Protein AF-A0A258G102-F1 (afdb_monomer_lite)

Radius of gyration: 29.12 Å; chains: 1; bounding box: 61×26×88 Å

Sequence (90 aa):
MKDHERIFKKFDRVQNPLSHDEGGTGLGLFLARQLARGHGGDIEVESTLDKGSTFTLILPKVAMIDNDILDMASEDKRAKSRSPWRRSGE

pLDDT: mean 71.74, std 17.36, range [41.62, 95.56]

Structure (mmCIF, N/CA/C/O backbone):
data_AF-A0A258G102-F1
#
_entry.id   AF-A0A258G102-F1
#
loop_
_atom_site.group_PDB
_atom_site.id
_atom_site.type_symbol
_atom_site.label_atom_id
_atom_site.label_alt_id
_atom_site.label_comp_id
_atom_site.label_asym_id
_atom_site.label_entity_id
_atom_site.label_seq_id
_atom_site.pdbx_PDB_ins_code
_atom_site.Cartn_x
_atom_site.Cartn_y
_atom_site.Car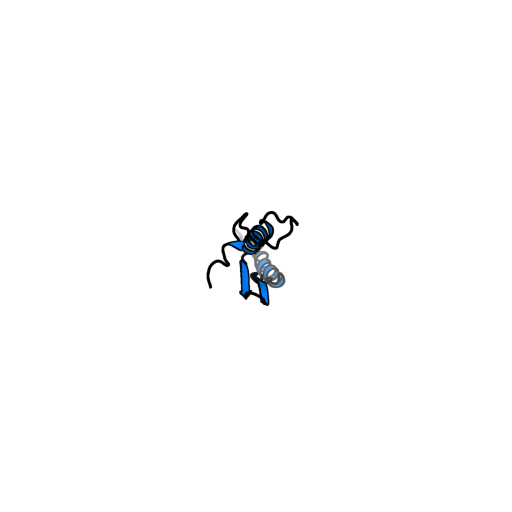tn_z
_atom_site.occupancy
_atom_site.B_iso_or_equiv
_atom_site.auth_seq_id
_atom_site.auth_comp_id
_atom_site.auth_asym_id
_atom_site.auth_atom_id
_atom_site.pdbx_PDB_model_num
ATOM 1 N N . MET A 1 1 ? -16.118 -9.134 4.137 1.00 44.78 1 MET A N 1
ATOM 2 C CA . MET A 1 1 ? -14.910 -9.025 3.295 1.00 44.78 1 MET A CA 1
ATOM 3 C C . MET A 1 1 ? -15.173 -7.998 2.198 1.00 44.78 1 MET A C 1
ATOM 5 O O . MET A 1 1 ? -15.355 -8.348 1.044 1.00 44.78 1 MET A O 1
ATOM 9 N N . LYS A 1 2 ? -15.377 -6.734 2.574 1.00 47.50 2 LYS A N 1
ATOM 10 C CA . LYS A 1 2 ? -15.800 -5.662 1.662 1.00 47.50 2 LYS A CA 1
ATOM 11 C C . LYS A 1 2 ? -15.145 -4.368 2.146 1.00 47.50 2 LYS A C 1
ATOM 13 O O . LYS A 1 2 ? -15.133 -4.140 3.349 1.00 47.50 2 LYS A O 1
ATOM 18 N N . ASP A 1 3 ? -14.628 -3.582 1.204 1.00 58.16 3 ASP A N 1
ATOM 19 C CA . ASP A 1 3 ? -14.119 -2.205 1.340 1.00 58.16 3 ASP A CA 1
ATOM 20 C C . ASP A 1 3 ? -12.647 -1.928 1.719 1.00 58.16 3 ASP A C 1
ATOM 22 O O . ASP A 1 3 ? -12.285 -0.768 1.910 1.00 58.16 3 ASP A O 1
ATOM 26 N N . HIS A 1 4 ? -11.732 -2.904 1.674 1.00 67.19 4 HIS A N 1
ATOM 27 C CA . HIS A 1 4 ? -10.291 -2.612 1.846 1.00 67.19 4 HIS A CA 1
ATOM 28 C C . HIS A 1 4 ? -9.651 -1.849 0.669 1.00 67.19 4 HIS A C 1
ATOM 30 O O . HIS A 1 4 ? -8.528 -1.374 0.773 1.00 67.19 4 HIS A O 1
ATOM 36 N N . GLU A 1 5 ? -10.342 -1.686 -0.459 1.00 73.94 5 GLU A N 1
ATOM 37 C CA . GLU A 1 5 ? -9.835 -0.851 -1.554 1.00 73.94 5 GLU A CA 1
ATOM 38 C C . GLU A 1 5 ? -10.035 0.647 -1.301 1.00 73.94 5 GLU A C 1
ATOM 40 O O . GLU A 1 5 ? -9.335 1.480 -1.880 1.00 73.94 5 GLU A O 1
ATOM 45 N N . ARG A 1 6 ? -10.977 1.012 -0.423 1.00 75.81 6 ARG A N 1
ATOM 46 C CA . ARG A 1 6 ? -11.347 2.412 -0.179 1.00 75.81 6 ARG A CA 1
ATOM 47 C C . ARG A 1 6 ? -10.253 3.193 0.532 1.00 75.81 6 ARG A C 1
ATOM 49 O O . ARG A 1 6 ? -10.047 4.350 0.201 1.00 75.81 6 ARG A O 1
ATOM 56 N N . ILE A 1 7 ? -9.470 2.547 1.393 1.00 78.06 7 ILE A N 1
ATOM 57 C CA . ILE A 1 7 ? -8.336 3.186 2.083 1.00 78.06 7 ILE A CA 1
ATOM 58 C C . ILE A 1 7 ? -7.229 3.656 1.122 1.00 78.06 7 ILE A C 1
ATOM 60 O O . ILE A 1 7 ? -6.408 4.492 1.487 1.00 78.06 7 ILE A O 1
ATOM 64 N N . PHE A 1 8 ? -7.210 3.151 -0.117 1.00 79.12 8 PHE A N 1
ATOM 65 C CA . PHE A 1 8 ? -6.295 3.616 -1.159 1.00 79.12 8 PHE A CA 1
ATOM 66 C C . PHE A 1 8 ? -6.845 4.797 -1.957 1.00 79.12 8 PHE A C 1
ATOM 68 O O . PHE A 1 8 ? -6.155 5.282 -2.848 1.00 79.12 8 PHE A O 1
ATOM 75 N N . LYS A 1 9 ? -8.070 5.266 -1.697 1.00 76.81 9 LYS A N 1
ATOM 76 C CA . LYS A 1 9 ? -8.610 6.462 -2.343 1.00 76.81 9 LYS A CA 1
ATOM 77 C C . LYS A 1 9 ? -8.027 7.710 -1.691 1.00 76.81 9 LYS A C 1
ATOM 79 O O . LYS A 1 9 ? -7.824 7.787 -0.483 1.00 76.81 9 LYS A O 1
ATOM 84 N N . LYS A 1 10 ? -7.775 8.718 -2.522 1.00 69.50 10 LYS A N 1
ATOM 85 C CA . LYS A 1 10 ? -7.276 10.015 -2.072 1.00 69.50 10 LYS A CA 1
ATOM 86 C C . LYS A 1 10 ? -8.272 10.622 -1.078 1.00 69.50 10 LYS A C 1
ATOM 88 O O . LYS A 1 10 ? -9.445 10.754 -1.415 1.00 69.50 10 LYS A O 1
ATOM 93 N N . PHE A 1 11 ? -7.782 11.015 0.098 1.00 65.69 11 PHE A N 1
ATOM 94 C CA . PHE A 1 11 ? -8.561 11.666 1.162 1.00 65.69 11 PHE A CA 1
ATOM 95 C C . PHE A 1 11 ? -9.589 10.782 1.883 1.00 65.69 11 PHE A C 1
ATOM 97 O O . PHE A 1 11 ? -10.315 11.298 2.733 1.00 65.69 11 PHE A O 1
ATOM 104 N N . ASP A 1 12 ? -9.658 9.481 1.590 1.00 62.72 12 ASP A N 1
ATOM 105 C CA . ASP A 1 12 ? -10.606 8.594 2.265 1.00 62.72 12 ASP A CA 1
ATOM 106 C C . ASP A 1 12 ? -10.059 8.2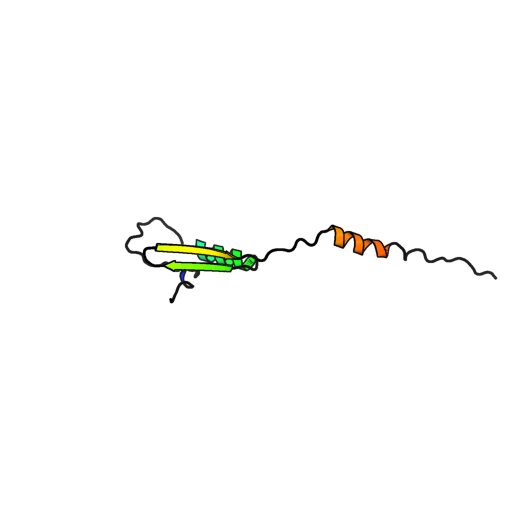44 3.658 1.00 62.72 12 ASP A C 1
ATOM 108 O O . ASP A 1 12 ? -8.933 7.761 3.807 1.00 62.72 12 ASP A O 1
ATOM 112 N N . ARG A 1 13 ? -10.835 8.561 4.698 1.00 64.38 13 ARG A N 1
ATOM 113 C CA . ARG A 1 13 ? -10.488 8.296 6.098 1.00 64.38 13 ARG A CA 1
ATOM 114 C C . ARG A 1 13 ? -11.577 7.439 6.713 1.00 64.38 13 ARG A C 1
ATOM 116 O O . ARG A 1 13 ? -12.751 7.801 6.676 1.00 64.38 13 ARG A O 1
ATOM 123 N N . VAL A 1 14 ? -11.181 6.345 7.354 1.00 63.94 14 VAL A N 1
ATOM 124 C CA . VAL A 1 14 ? -12.084 5.631 8.257 1.00 63.94 14 VAL A CA 1
ATOM 125 C C . VAL A 1 14 ? -12.262 6.517 9.490 1.00 63.94 14 VAL A C 1
ATOM 127 O O . VAL A 1 14 ? -11.297 6.802 10.195 1.00 63.94 14 VAL A O 1
ATOM 130 N N . GLN A 1 15 ? -13.478 7.020 9.703 1.00 54.72 15 GLN A N 1
ATOM 131 C CA . GLN A 1 15 ? -13.818 7.813 10.883 1.00 54.72 15 GLN A CA 1
ATOM 132 C C . GLN A 1 15 ? -13.674 6.921 12.118 1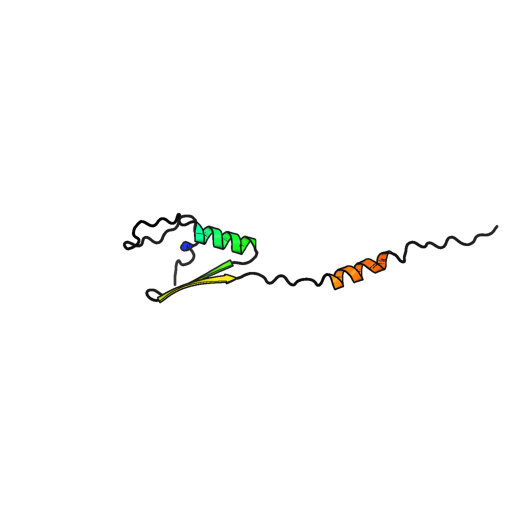.00 54.72 15 GLN A C 1
ATOM 134 O O . GLN A 1 15 ? -14.488 6.026 12.334 1.00 54.72 15 GLN A O 1
ATOM 139 N N . ASN A 1 16 ? -12.623 7.141 12.904 1.00 54.28 16 ASN A N 1
ATOM 140 C CA . ASN A 1 16 ? -12.443 6.481 14.185 1.00 54.28 16 ASN A CA 1
ATOM 141 C C . ASN A 1 16 ? -12.692 7.510 15.301 1.00 54.28 16 ASN A C 1
ATOM 143 O O . ASN A 1 16 ? -11.933 8.476 15.395 1.00 54.28 16 ASN A O 1
ATOM 147 N N . PRO A 1 17 ? -13.714 7.327 16.154 1.00 50.69 17 PRO A N 1
ATOM 148 C CA . PRO A 1 17 ? -14.001 8.239 17.264 1.00 50.69 17 PRO A CA 1
ATOM 149 C C . PRO A 1 17 ? -12.897 8.270 18.338 1.00 50.69 17 PRO A C 1
ATOM 151 O O . PRO A 1 17 ? -12.933 9.124 19.216 1.00 50.69 17 PRO A O 1
ATOM 154 N N . LEU A 1 18 ? -11.913 7.364 18.267 1.00 54.09 18 LEU A N 1
ATOM 155 C CA . LEU A 1 18 ? -10.752 7.302 19.164 1.00 54.09 18 LEU A CA 1
ATOM 156 C C . LEU A 1 18 ? -9.493 7.984 18.599 1.00 54.09 18 LEU A C 1
ATOM 158 O O . LEU A 1 18 ? -8.471 8.048 19.279 1.00 54.09 18 LEU A O 1
ATOM 162 N N . SER A 1 19 ? -9.529 8.471 17.356 1.00 53.28 19 SER A N 1
ATOM 163 C CA . SER A 1 19 ? -8.383 9.138 16.736 1.00 53.28 19 SER A CA 1
ATOM 164 C C . SER A 1 19 ? -8.311 10.593 17.192 1.00 53.28 19 SER A C 1
ATOM 166 O O . SER A 1 19 ? -8.893 11.487 16.584 1.00 53.28 19 SER A O 1
ATOM 168 N N . HIS A 1 20 ? -7.593 10.809 18.290 1.00 46.19 20 HIS A N 1
ATOM 169 C CA . HIS A 1 20 ? -7.214 12.124 18.791 1.00 46.19 20 HIS A CA 1
ATOM 170 C C . HIS A 1 20 ? -6.269 12.794 17.776 1.00 46.19 20 HIS A C 1
ATOM 172 O O . HIS A 1 20 ? -5.152 12.329 17.603 1.00 46.19 20 HIS A O 1
ATOM 178 N N . ASP A 1 21 ? -6.777 13.792 17.050 1.00 50.91 21 ASP A N 1
ATOM 179 C CA . ASP A 1 21 ? -6.143 14.965 16.404 1.00 50.91 21 ASP A CA 1
ATOM 180 C C . ASP A 1 21 ? -4.689 14.940 15.848 1.00 50.91 21 ASP A C 1
ATOM 182 O O . ASP A 1 21 ? -4.158 15.983 15.487 1.00 50.91 21 ASP A O 1
ATOM 186 N N . GLU A 1 22 ? -4.026 13.795 15.673 1.00 51.47 22 GLU A N 1
ATOM 187 C CA . GLU A 1 22 ? -2.668 13.704 15.107 1.00 51.47 22 GLU A CA 1
ATOM 188 C C . GLU A 1 22 ? -2.704 13.312 13.615 1.00 51.47 22 GLU A C 1
ATOM 190 O O . GLU A 1 22 ? -2.236 12.273 13.157 1.00 51.47 22 GLU A O 1
ATOM 195 N N . GLY A 1 23 ? -3.370 14.191 12.860 1.00 52.66 23 GLY A N 1
ATOM 196 C CA . GLY A 1 23 ? -2.983 14.736 11.551 1.00 52.66 23 GLY A CA 1
ATOM 197 C C . GLY A 1 23 ? -2.264 13.878 10.499 1.00 52.66 23 GLY A C 1
ATOM 198 O O . GLY A 1 23 ? -1.103 14.130 10.191 1.00 52.66 23 GLY A O 1
ATOM 199 N N . GLY A 1 24 ? -2.989 13.016 9.781 1.00 60.25 24 GLY A N 1
ATOM 200 C CA . GLY A 1 24 ? -2.580 12.524 8.455 1.00 60.25 24 GLY A CA 1
ATOM 201 C C . GLY A 1 24 ? -3.548 12.990 7.365 1.00 60.25 24 GLY A C 1
ATOM 202 O O . GLY A 1 24 ? -4.755 12.853 7.522 1.00 60.25 24 GLY A O 1
ATOM 203 N N . THR A 1 25 ? -3.074 13.500 6.223 1.00 69.12 25 THR A N 1
ATOM 204 C CA . THR A 1 25 ? -3.941 14.001 5.126 1.00 69.12 25 THR A CA 1
ATOM 205 C C . THR A 1 25 ? -4.780 12.918 4.429 1.00 69.12 25 THR A C 1
ATOM 207 O O . THR A 1 25 ? -5.625 13.244 3.599 1.00 69.12 25 THR A O 1
ATOM 210 N N . GLY A 1 26 ? -4.576 11.636 4.753 1.00 71.88 26 GLY A N 1
ATOM 211 C CA . GLY A 1 26 ? -5.166 10.511 4.016 1.00 71.88 26 GLY A CA 1
ATOM 212 C C . GLY A 1 26 ? -4.530 10.311 2.635 1.00 71.88 26 GLY A C 1
ATOM 213 O O . GLY A 1 26 ? -5.137 9.719 1.748 1.00 71.88 26 GLY A O 1
ATOM 214 N N . LEU A 1 27 ? -3.325 10.853 2.419 1.00 80.88 27 LEU A N 1
ATOM 215 C CA . LEU A 1 27 ? -2.602 10.749 1.148 1.00 80.88 27 LEU A CA 1
ATOM 216 C C . LEU A 1 27 ? -1.531 9.661 1.144 1.00 80.88 27 LEU A C 1
ATOM 218 O O . LEU A 1 27 ? -1.189 9.180 0.069 1.00 80.88 27 LEU A O 1
ATOM 222 N N . GLY A 1 28 ? -1.006 9.270 2.308 1.00 85.44 28 GLY A N 1
ATOM 223 C CA . GLY A 1 28 ? 0.153 8.375 2.393 1.00 85.44 28 GLY A CA 1
ATOM 224 C C . GLY A 1 28 ? -0.059 7.056 1.652 1.00 85.44 28 GLY A C 1
ATOM 225 O O . GLY A 1 28 ? 0.737 6.697 0.789 1.00 85.44 28 GLY A O 1
ATOM 226 N N . LEU A 1 29 ? -1.178 6.379 1.918 1.00 87.88 29 LEU A N 1
ATOM 227 C CA . LEU A 1 29 ? -1.458 5.075 1.319 1.00 87.88 29 LEU A CA 1
ATOM 228 C C . LEU A 1 29 ? -1.828 5.172 -0.172 1.00 87.88 29 LEU A C 1
ATOM 230 O O . LEU A 1 29 ? -1.426 4.324 -0.968 1.00 87.88 29 LE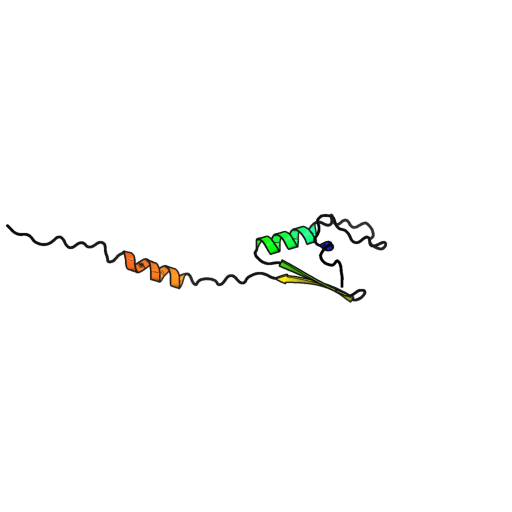U A O 1
ATOM 234 N N . PHE A 1 30 ? -2.521 6.246 -0.568 1.00 88.06 30 PHE A N 1
ATOM 235 C CA . PHE A 1 30 ? -2.765 6.553 -1.980 1.00 88.06 30 PHE A CA 1
ATOM 236 C C . PHE A 1 30 ? -1.441 6.738 -2.737 1.00 88.06 30 PHE A C 1
ATOM 238 O O . PHE A 1 30 ? -1.226 6.095 -3.762 1.00 88.06 30 PHE A O 1
ATOM 245 N N . LEU A 1 31 ? -0.533 7.573 -2.217 1.00 89.00 31 LEU A N 1
ATOM 246 C CA . LEU A 1 31 ? 0.769 7.836 -2.834 1.00 89.00 31 LEU A CA 1
ATOM 247 C C . LEU A 1 31 ? 1.627 6.574 -2.901 1.00 89.00 31 LEU A C 1
ATOM 249 O O . LEU A 1 31 ? 2.190 6.285 -3.952 1.00 89.00 31 LEU A O 1
ATOM 253 N N . ALA A 1 32 ? 1.681 5.795 -1.820 1.00 91.88 32 ALA A N 1
ATOM 254 C CA . ALA A 1 32 ? 2.434 4.547 -1.781 1.00 91.88 32 ALA A CA 1
ATOM 255 C C . ALA A 1 32 ? 1.969 3.569 -2.872 1.00 91.88 32 ALA A C 1
ATOM 257 O O . ALA A 1 32 ? 2.795 3.024 -3.603 1.00 91.88 32 ALA A O 1
ATOM 258 N N . ARG A 1 33 ? 0.652 3.399 -3.048 1.00 92.12 33 ARG A N 1
ATOM 259 C CA . ARG A 1 33 ? 0.111 2.511 -4.086 1.00 92.12 33 ARG A CA 1
ATOM 260 C C . ARG A 1 33 ? 0.355 3.045 -5.498 1.00 92.12 33 ARG A C 1
ATOM 262 O O . ARG A 1 33 ? 0.657 2.264 -6.394 1.00 92.12 33 ARG A O 1
ATOM 269 N N . GLN A 1 34 ? 0.269 4.361 -5.706 1.00 93.44 34 GLN A N 1
ATOM 270 C CA . GLN A 1 34 ? 0.633 4.973 -6.992 1.00 93.44 34 GLN A CA 1
ATOM 271 C C . GLN A 1 34 ? 2.114 4.756 -7.323 1.00 93.44 34 GLN A C 1
ATOM 273 O O . GLN A 1 34 ? 2.434 4.393 -8.451 1.00 93.44 34 GLN A O 1
ATOM 278 N N . LEU A 1 35 ? 3.007 4.914 -6.341 1.00 94.19 35 LEU A N 1
ATOM 279 C CA . LEU A 1 35 ? 4.434 4.651 -6.512 1.00 94.19 35 LEU A CA 1
ATOM 280 C C . LEU A 1 35 ? 4.693 3.180 -6.839 1.00 94.19 35 LEU A C 1
ATOM 282 O O . LEU A 1 35 ? 5.385 2.904 -7.814 1.00 94.19 35 LEU A O 1
ATOM 286 N N . ALA A 1 36 ? 4.103 2.245 -6.092 1.00 95.06 36 ALA A N 1
ATOM 287 C CA . ALA A 1 36 ? 4.235 0.812 -6.360 1.00 95.06 36 ALA A CA 1
ATOM 288 C C . ALA A 1 36 ? 3.804 0.457 -7.793 1.00 95.06 36 ALA A C 1
ATOM 290 O O . ALA A 1 36 ? 4.549 -0.195 -8.521 1.00 95.06 36 ALA A O 1
ATOM 291 N N . ARG A 1 37 ? 2.654 0.980 -8.238 1.00 94.25 37 ARG A N 1
ATOM 292 C CA . ARG A 1 37 ? 2.148 0.801 -9.609 1.00 94.25 37 ARG A CA 1
ATOM 293 C C . ARG A 1 37 ? 3.035 1.441 -10.666 1.00 94.25 37 ARG A C 1
ATOM 295 O O . ARG A 1 37 ? 3.241 0.847 -11.719 1.00 94.25 37 ARG A O 1
ATOM 302 N N . GLY A 1 38 ? 3.607 2.609 -10.377 1.00 94.81 38 GLY A N 1
ATOM 303 C CA . GLY A 1 38 ? 4.614 3.241 -11.232 1.00 94.81 38 GLY A CA 1
ATOM 304 C C . GLY A 1 38 ? 5.868 2.379 -11.426 1.00 94.81 38 GLY A C 1
ATOM 305 O O . GLY A 1 38 ? 6.501 2.461 -12.471 1.00 94.81 38 GLY A O 1
ATOM 306 N N . HIS A 1 39 ? 6.183 1.507 -10.463 1.00 94.12 39 HIS A N 1
ATOM 307 C CA . HIS A 1 39 ? 7.269 0.523 -10.546 1.00 94.12 39 HIS A CA 1
ATOM 308 C C . HIS A 1 39 ? 6.812 -0.841 -11.105 1.00 94.12 39 HIS A C 1
ATOM 310 O O . HIS A 1 39 ? 7.560 -1.813 -11.041 1.00 94.12 39 HIS A O 1
ATOM 316 N N . GLY A 1 40 ? 5.592 -0.940 -11.645 1.00 93.94 40 GLY A N 1
ATOM 317 C CA . GLY A 1 40 ? 5.037 -2.184 -12.190 1.00 93.94 40 GLY A CA 1
ATOM 318 C C . GLY A 1 40 ? 4.569 -3.192 -11.134 1.00 93.94 40 GLY A C 1
ATOM 319 O O . GLY A 1 40 ? 4.359 -4.357 -11.460 1.00 93.94 40 GLY A O 1
ATOM 320 N N . GLY A 1 41 ? 4.438 -2.759 -9.880 1.00 94.88 41 GLY A N 1
ATOM 321 C CA . GLY A 1 41 ? 3.958 -3.552 -8.752 1.00 94.88 41 GLY A CA 1
ATOM 322 C C . GLY A 1 41 ? 2.580 -3.127 -8.235 1.00 94.88 41 GLY A C 1
ATOM 323 O O . GLY A 1 41 ? 1.854 -2.383 -8.893 1.00 94.88 41 GLY A O 1
ATOM 324 N N . ASP A 1 42 ? 2.221 -3.559 -7.025 1.00 95.25 42 ASP A N 1
ATOM 325 C CA . ASP A 1 42 ? 1.045 -3.051 -6.298 1.00 95.25 42 ASP A CA 1
ATOM 326 C C . ASP A 1 42 ? 1.226 -3.200 -4.774 1.00 95.25 42 ASP A C 1
ATOM 328 O O . ASP A 1 42 ? 2.193 -3.803 -4.301 1.00 95.25 42 ASP A O 1
ATOM 332 N N . ILE A 1 43 ? 0.297 -2.626 -4.004 1.00 93.94 43 ILE A N 1
ATOM 333 C CA . ILE A 1 43 ? 0.186 -2.836 -2.554 1.00 93.94 43 ILE A CA 1
ATOM 334 C C . ILE A 1 43 ? -1.128 -3.550 -2.239 1.00 93.94 43 ILE A C 1
ATOM 336 O O . ILE A 1 43 ? -2.199 -3.087 -2.641 1.00 93.94 43 ILE A O 1
ATOM 340 N N . GLU A 1 44 ? -1.041 -4.625 -1.464 1.00 91.62 44 GLU A N 1
ATOM 341 C CA . GLU A 1 44 ? -2.174 -5.394 -0.946 1.00 91.62 44 GLU A CA 1
ATOM 342 C C . GLU A 1 44 ? -2.339 -5.193 0.563 1.00 91.62 44 GLU A C 1
ATOM 344 O O . GLU A 1 44 ? -1.415 -4.755 1.252 1.00 91.62 44 GLU A O 1
ATOM 349 N N . VAL A 1 45 ? -3.533 -5.486 1.081 1.00 91.50 45 VAL A N 1
ATOM 350 C CA . VAL A 1 45 ? -3.848 -5.340 2.504 1.00 91.50 45 VAL A CA 1
ATOM 351 C C . VAL A 1 45 ? -4.699 -6.498 3.011 1.00 91.50 45 VAL A C 1
ATOM 353 O O . VAL A 1 45 ? -5.754 -6.823 2.461 1.00 91.50 45 VAL A O 1
ATOM 356 N N . GLU A 1 46 ? -4.273 -7.057 4.133 1.00 89.50 46 GLU A N 1
ATOM 357 C CA . GLU A 1 46 ? -5.018 -8.033 4.914 1.00 89.50 46 GLU A CA 1
ATOM 358 C C . GLU A 1 46 ? -5.281 -7.436 6.292 1.00 89.50 46 GLU A C 1
ATOM 360 O O . GLU A 1 46 ? -4.370 -6.960 6.961 1.00 89.50 46 GLU A O 1
ATOM 365 N N . SER A 1 47 ? -6.538 -7.406 6.722 1.00 85.88 47 SER A N 1
ATOM 366 C CA . SER A 1 47 ? -6.913 -6.797 7.997 1.00 85.88 47 SER A CA 1
ATOM 367 C C . SER A 1 47 ? -7.926 -7.670 8.709 1.00 85.88 47 SER A C 1
ATOM 369 O O . SER A 1 47 ? -8.857 -8.189 8.089 1.00 85.88 47 SER A O 1
ATOM 371 N N . THR A 1 48 ? -7.729 -7.843 10.012 1.00 86.44 48 THR A N 1
ATOM 372 C CA . THR A 1 48 ? -8.682 -8.512 10.894 1.00 86.44 48 THR A CA 1
ATOM 373 C C . THR A 1 48 ? -8.966 -7.603 12.080 1.00 86.44 48 THR A C 1
ATOM 375 O O . THR A 1 48 ? -8.039 -7.137 12.750 1.00 86.44 48 THR A O 1
ATOM 378 N N . LEU A 1 49 ? -10.255 -7.365 12.341 1.00 83.69 49 LEU A N 1
ATOM 379 C CA . LEU A 1 49 ? -10.714 -6.575 13.484 1.00 83.69 49 LEU A CA 1
ATOM 380 C C . LEU A 1 49 ? -10.070 -7.096 14.778 1.00 83.69 49 LEU A C 1
ATOM 382 O O . LEU A 1 49 ? -9.924 -8.306 14.951 1.00 83.69 49 LEU A O 1
ATOM 386 N N . ASP A 1 50 ? -9.634 -6.177 15.638 1.00 85.69 50 ASP A N 1
ATOM 387 C CA . ASP A 1 50 ? -8.953 -6.446 16.916 1.00 85.69 50 ASP A CA 1
ATOM 388 C C . ASP A 1 50 ? -7.630 -7.234 16.836 1.00 85.69 50 ASP A C 1
ATOM 390 O O . ASP A 1 50 ? -7.035 -7.545 17.865 1.00 85.69 50 ASP A O 1
ATOM 394 N N . LYS A 1 51 ? -7.118 -7.523 15.630 1.00 90.00 51 LYS A N 1
ATOM 395 C CA . LYS A 1 51 ? -5.791 -8.139 15.424 1.00 90.00 51 LYS A CA 1
ATOM 396 C C . LYS A 1 51 ? -4.805 -7.226 14.702 1.00 90.00 51 LYS A C 1
ATOM 398 O O . LYS A 1 51 ? -3.601 -7.377 14.881 1.00 90.00 51 LYS A O 1
ATOM 403 N N . GLY A 1 52 ? -5.308 -6.290 13.898 1.00 87.38 52 GLY A N 1
ATOM 404 C CA . GLY A 1 52 ? -4.501 -5.330 13.147 1.00 87.38 52 GLY A CA 1
ATOM 405 C C . GLY A 1 52 ? -4.560 -5.540 11.635 1.00 87.38 52 GLY A C 1
ATOM 406 O O . GLY A 1 52 ? -5.435 -6.238 11.118 1.00 87.38 52 GLY A O 1
ATOM 407 N N . SER A 1 53 ? -3.642 -4.878 10.926 1.00 89.38 53 SER A N 1
ATOM 408 C CA . SER A 1 53 ? -3.572 -4.888 9.460 1.00 89.38 53 SER A CA 1
ATOM 409 C C . SER A 1 53 ? -2.144 -5.112 8.972 1.00 89.38 53 SER A C 1
ATOM 411 O O . SER A 1 53 ? -1.204 -4.527 9.508 1.00 89.38 53 SER A O 1
ATOM 413 N N . THR A 1 54 ? -2.007 -5.907 7.919 1.00 92.75 54 THR A N 1
ATOM 414 C CA . THR A 1 54 ? -0.764 -6.202 7.209 1.00 92.75 54 THR A CA 1
ATOM 415 C C . THR A 1 54 ? -0.852 -5.621 5.804 1.00 92.75 54 THR A C 1
ATOM 417 O O . THR A 1 54 ? -1.833 -5.849 5.101 1.00 92.75 54 THR A O 1
ATOM 420 N N . PHE A 1 55 ? 0.173 -4.868 5.402 1.00 92.94 55 PHE A N 1
ATOM 421 C CA . PHE A 1 55 ? 0.295 -4.292 4.063 1.00 92.94 55 PHE A CA 1
ATOM 422 C C . PHE A 1 55 ? 1.480 -4.925 3.340 1.00 92.94 55 PHE A C 1
ATOM 424 O O . PHE A 1 55 ? 2.592 -4.925 3.869 1.00 92.94 55 PHE A O 1
ATOM 431 N N . THR A 1 56 ? 1.253 -5.417 2.127 1.00 94.81 56 THR A N 1
ATOM 432 C CA . THR A 1 56 ? 2.252 -6.159 1.349 1.00 94.81 56 THR A CA 1
ATOM 433 C C . THR A 1 56 ? 2.580 -5.399 0.073 1.00 94.81 56 THR A C 1
ATOM 435 O O . THR A 1 56 ? 1.686 -5.121 -0.720 1.00 94.81 56 THR A O 1
ATOM 438 N N . LEU A 1 57 ? 3.857 -5.063 -0.135 1.00 95.00 57 LEU A N 1
ATOM 439 C CA . LEU A 1 57 ? 4.358 -4.454 -1.370 1.00 95.00 57 LEU A CA 1
ATOM 440 C C . LEU A 1 57 ? 4.885 -5.544 -2.307 1.00 95.00 57 LEU A C 1
ATOM 442 O O . LEU A 1 57 ? 5.800 -6.283 -1.948 1.00 95.00 57 LEU A O 1
ATOM 446 N N . ILE A 1 58 ? 4.343 -5.601 -3.519 1.00 95.56 58 ILE A N 1
ATOM 447 C CA . ILE A 1 58 ? 4.729 -6.559 -4.558 1.00 95.56 58 ILE A CA 1
ATOM 448 C C . ILE A 1 58 ? 5.414 -5.778 -5.673 1.00 95.56 58 ILE A C 1
ATOM 450 O O . ILE A 1 58 ? 4.844 -4.809 -6.164 1.00 95.56 58 ILE A O 1
ATOM 454 N N . LEU A 1 59 ? 6.616 -6.187 -6.083 1.00 95.44 59 LEU A N 1
ATOM 455 C CA . LEU A 1 59 ? 7.374 -5.549 -7.164 1.00 95.44 59 LEU A CA 1
ATOM 456 C C . LEU A 1 59 ? 7.901 -6.594 -8.159 1.00 95.44 59 LEU A C 1
ATOM 458 O O . LEU A 1 59 ? 8.296 -7.687 -7.741 1.00 95.44 59 LEU A O 1
ATOM 462 N N . PRO A 1 60 ? 7.951 -6.273 -9.465 1.00 93.44 60 PRO A N 1
ATOM 463 C CA . PRO A 1 60 ? 8.554 -7.146 -10.457 1.00 93.44 60 PRO A CA 1
ATOM 464 C C . PRO A 1 60 ? 10.064 -7.240 -10.227 1.00 93.44 60 PRO A C 1
ATOM 466 O O . PRO A 1 60 ? 10.759 -6.238 -10.048 1.00 93.44 60 PRO A O 1
ATOM 469 N N . LYS A 1 61 ? 10.595 -8.462 -10.269 1.00 90.25 61 LYS A N 1
ATOM 470 C CA . LYS A 1 61 ? 12.040 -8.684 -10.246 1.00 90.25 61 LYS A CA 1
ATOM 471 C C . LYS A 1 61 ? 12.607 -8.300 -11.609 1.00 90.25 61 LYS A C 1
ATOM 473 O O . LYS A 1 61 ? 12.319 -8.963 -12.603 1.00 90.25 61 LYS A O 1
ATOM 478 N N . VAL A 1 62 ? 13.437 -7.263 -11.660 1.00 81.56 62 VAL A N 1
ATOM 479 C CA . VAL A 1 62 ? 14.236 -6.984 -12.855 1.00 81.56 62 VAL A CA 1
ATOM 480 C C . VAL A 1 62 ? 15.287 -8.086 -12.958 1.00 81.56 62 VAL A C 1
ATOM 482 O O . VAL A 1 62 ? 16.161 -8.200 -12.098 1.00 81.56 62 VAL A O 1
ATOM 485 N N . ALA A 1 63 ? 15.176 -8.940 -13.976 1.00 70.94 63 ALA A N 1
ATOM 486 C CA . ALA A 1 63 ? 16.293 -9.783 -14.367 1.00 70.94 63 ALA A CA 1
ATOM 487 C C . ALA A 1 63 ? 17.383 -8.836 -14.873 1.00 70.94 63 ALA A C 1
ATOM 489 O O . ALA A 1 63 ? 17.196 -8.167 -15.890 1.00 70.94 63 ALA A O 1
ATOM 490 N N . MET A 1 64 ? 18.483 -8.716 -14.130 1.00 64.44 64 MET A N 1
ATOM 491 C CA . MET A 1 64 ? 19.686 -8.121 -14.692 1.00 64.44 64 MET A CA 1
ATOM 492 C C . MET A 1 64 ? 20.055 -8.983 -15.896 1.00 64.44 64 MET A C 1
ATOM 494 O O . MET A 1 64 ? 20.328 -10.171 -15.746 1.00 64.44 64 MET A O 1
ATOM 498 N N . ILE A 1 65 ? 19.948 -8.414 -17.095 1.00 65.19 65 ILE A N 1
ATOM 499 C CA . ILE A 1 65 ? 20.612 -8.992 -18.255 1.00 65.19 65 ILE A CA 1
ATOM 500 C C . ILE A 1 65 ? 22.088 -8.761 -17.966 1.00 65.19 65 ILE A C 1
ATOM 502 O O . ILE A 1 65 ? 22.506 -7.606 -17.873 1.00 65.19 65 ILE A O 1
ATOM 506 N N . ASP A 1 66 ? 22.838 -9.835 -17.736 1.00 68.88 66 ASP A N 1
ATOM 507 C CA . ASP A 1 66 ? 24.282 -9.741 -17.564 1.00 68.88 66 ASP A CA 1
ATOM 508 C C . ASP A 1 66 ? 24.848 -9.007 -18.786 1.00 68.88 66 ASP A C 1
ATOM 510 O O . ASP A 1 66 ? 24.695 -9.461 -19.925 1.00 68.88 66 ASP A O 1
ATOM 514 N N . ASN A 1 67 ? 25.452 -7.835 -18.558 1.00 62.56 67 ASN A N 1
ATOM 515 C CA . ASN A 1 67 ? 26.031 -7.010 -19.624 1.00 62.56 67 ASN A CA 1
ATOM 516 C C . ASN A 1 67 ? 27.080 -7.783 -20.440 1.00 62.56 67 ASN A C 1
ATOM 518 O O . ASN A 1 67 ? 27.277 -7.483 -21.615 1.00 62.56 67 ASN A O 1
ATOM 522 N N . ASP A 1 68 ? 27.656 -8.838 -19.862 1.00 62.81 68 ASP A N 1
ATOM 523 C CA . ASP A 1 68 ? 28.586 -9.749 -20.526 1.00 62.81 68 ASP A CA 1
ATOM 524 C C . ASP A 1 68 ? 27.982 -10.411 -21.785 1.00 62.81 68 ASP A C 1
ATOM 526 O O . ASP A 1 68 ? 28.697 -10.679 -22.749 1.00 62.81 68 ASP A O 1
ATOM 530 N N . ILE A 1 69 ? 26.657 -10.623 -21.839 1.00 62.59 69 ILE A N 1
ATOM 531 C CA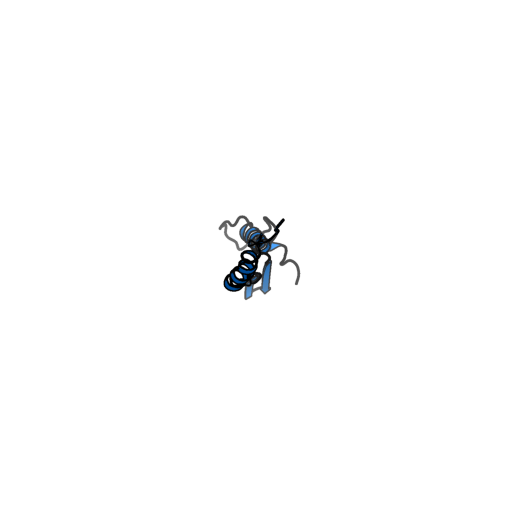 . ILE A 1 69 ? 25.975 -11.193 -23.020 1.00 62.59 69 ILE A CA 1
ATOM 532 C C . ILE A 1 69 ? 25.822 -10.147 -24.140 1.00 62.59 69 ILE A C 1
ATOM 534 O O . ILE A 1 69 ? 25.855 -10.489 -25.326 1.00 62.59 69 ILE A O 1
ATOM 538 N N . LEU A 1 70 ? 25.656 -8.868 -23.786 1.00 62.44 70 LEU A N 1
ATOM 539 C CA . LEU A 1 70 ? 25.455 -7.779 -24.749 1.00 62.44 70 LEU A CA 1
ATOM 540 C C . LEU A 1 70 ? 26.758 -7.395 -25.461 1.00 62.44 70 LEU A C 1
ATOM 542 O O . LEU A 1 70 ? 26.726 -7.100 -26.659 1.00 62.44 70 LEU A O 1
ATOM 546 N N . ASP A 1 71 ? 27.896 -7.479 -24.770 1.00 59.84 71 ASP A N 1
ATOM 547 C CA . ASP A 1 71 ? 29.205 -7.169 -25.350 1.00 59.84 71 ASP A CA 1
ATOM 548 C C . ASP A 1 71 ? 29.616 -8.194 -26.423 1.00 59.84 71 ASP A C 1
ATOM 550 O O . ASP A 1 71 ? 30.052 -7.799 -27.509 1.00 59.84 71 ASP A O 1
ATOM 554 N N . MET A 1 72 ? 29.349 -9.492 -26.213 1.00 56.31 72 MET A N 1
ATOM 555 C CA . MET A 1 72 ? 29.651 -10.553 -27.193 1.00 56.31 72 MET A CA 1
ATOM 556 C C . MET A 1 72 ? 28.876 -10.401 -28.513 1.00 56.31 72 MET A C 1
ATOM 558 O O . MET A 1 72 ? 29.388 -10.716 -29.588 1.00 56.31 72 MET A O 1
ATOM 562 N N . ALA A 1 73 ? 27.639 -9.894 -28.465 1.00 61.25 73 ALA A N 1
ATOM 563 C CA . ALA A 1 73 ? 26.818 -9.677 -29.659 1.00 61.25 73 ALA A CA 1
ATOM 564 C C . ALA A 1 73 ? 27.281 -8.470 -30.503 1.00 61.25 73 ALA A C 1
ATOM 566 O O . ALA A 1 73 ? 26.835 -8.297 -31.643 1.00 61.25 73 ALA A O 1
ATOM 567 N N . SER A 1 74 ? 28.169 -7.629 -29.963 1.00 58.97 74 SER A N 1
ATOM 568 C CA . SER A 1 74 ? 28.659 -6.419 -30.628 1.00 58.97 74 SER A CA 1
ATOM 569 C C . SER A 1 74 ? 29.923 -6.641 -31.480 1.00 58.97 74 SER A C 1
ATOM 571 O O . SER A 1 74 ? 30.184 -5.862 -32.403 1.00 58.97 74 SER A O 1
ATOM 573 N N . GLU A 1 75 ? 30.671 -7.731 -31.260 1.00 57.56 75 GLU A N 1
ATOM 574 C CA . GLU A 1 75 ? 31.970 -7.969 -31.915 1.00 57.56 75 GLU A CA 1
ATOM 575 C C . GLU A 1 75 ? 31.878 -8.496 -33.364 1.00 57.56 75 GLU A C 1
ATOM 577 O O . GLU A 1 75 ? 32.815 -8.315 -34.148 1.00 57.56 75 GLU A O 1
ATOM 582 N N . ASP A 1 76 ? 30.733 -9.036 -33.801 1.00 56.47 76 ASP A N 1
ATOM 583 C CA . ASP A 1 76 ? 30.585 -9.618 -35.153 1.00 56.47 76 ASP A CA 1
ATOM 584 C C . ASP A 1 76 ? 30.534 -8.568 -36.291 1.00 56.47 76 ASP A C 1
ATOM 586 O O . ASP A 1 76 ? 30.605 -8.890 -37.481 1.00 56.47 76 ASP A O 1
ATOM 590 N N . LYS A 1 77 ? 30.462 -7.266 -35.972 1.00 53.72 77 LYS A N 1
ATOM 591 C CA . LYS A 1 77 ? 30.352 -6.206 -36.996 1.00 53.72 77 LYS A CA 1
ATOM 592 C C . LYS A 1 77 ? 31.681 -5.626 -37.488 1.00 53.72 77 LYS A C 1
ATOM 594 O O . LYS A 1 77 ? 31.676 -4.899 -38.483 1.00 53.72 77 LYS A O 1
ATOM 599 N N . ARG A 1 78 ? 32.832 -5.958 -36.885 1.00 51.44 78 ARG A N 1
ATOM 600 C CA . ARG A 1 78 ? 34.138 -5.398 -37.314 1.00 51.44 78 ARG A CA 1
ATOM 601 C C . ARG A 1 78 ? 34.809 -6.178 -38.453 1.00 51.44 78 ARG A C 1
ATOM 603 O O . ARG A 1 78 ? 35.643 -5.621 -39.164 1.00 51.44 78 ARG A O 1
ATOM 610 N N . ALA A 1 79 ? 34.415 -7.432 -38.685 1.00 51.41 79 ALA A N 1
ATOM 611 C CA . ALA A 1 79 ? 35.075 -8.320 -39.649 1.00 51.41 79 ALA A CA 1
ATOM 612 C C . ALA A 1 79 ? 34.632 -8.147 -41.120 1.00 51.41 79 ALA A C 1
ATOM 614 O O . ALA A 1 79 ? 35.264 -8.711 -42.010 1.00 51.41 79 ALA A O 1
ATOM 615 N N . LYS A 1 80 ? 33.594 -7.346 -41.416 1.00 53.44 80 LYS A N 1
ATOM 616 C CA . LYS A 1 80 ? 33.081 -7.161 -42.796 1.00 53.44 80 LYS A CA 1
ATOM 617 C C . LYS A 1 80 ? 33.520 -5.859 -43.487 1.00 53.44 80 LYS A C 1
ATOM 619 O O . LYS A 1 80 ? 33.133 -5.622 -44.624 1.00 53.44 80 LYS A O 1
ATOM 624 N N . SER A 1 81 ? 34.394 -5.056 -42.866 1.00 51.97 81 SER A N 1
ATOM 625 C CA . SER A 1 81 ? 34.990 -3.840 -43.466 1.00 51.97 81 SER A CA 1
ATOM 626 C C . SER A 1 81 ? 36.402 -4.080 -44.031 1.00 51.97 81 SER A C 1
ATOM 628 O O . SER A 1 81 ? 37.345 -3.325 -43.798 1.00 51.97 81 SER A O 1
ATOM 630 N N . ARG A 1 82 ? 36.594 -5.184 -44.756 1.00 48.19 82 ARG A N 1
ATOM 631 C CA . ARG A 1 82 ? 37.795 -5.415 -45.573 1.00 48.19 82 ARG A CA 1
ATOM 632 C C . ARG A 1 82 ? 37.363 -5.969 -46.920 1.00 48.19 82 ARG A C 1
ATOM 634 O O . ARG A 1 82 ? 37.536 -7.150 -47.193 1.00 48.19 82 ARG A O 1
ATOM 641 N N . SER A 1 83 ? 36.785 -5.110 -47.754 1.00 49.91 83 SER A N 1
ATOM 642 C CA . SER A 1 83 ? 36.606 -5.409 -49.176 1.00 49.91 83 SER A CA 1
ATOM 643 C C . SER A 1 83 ? 37.994 -5.533 -49.825 1.00 49.91 83 SER A C 1
ATOM 645 O O . SER A 1 83 ? 38.753 -4.560 -49.818 1.00 49.91 83 SER A O 1
ATOM 647 N N . PRO A 1 84 ? 38.373 -6.708 -50.357 1.00 52.41 84 PRO A N 1
ATOM 648 C CA . PRO A 1 84 ? 39.679 -6.926 -50.954 1.00 52.41 84 PRO A CA 1
ATOM 649 C C . PRO A 1 84 ? 39.640 -6.475 -52.414 1.00 52.41 84 PRO A C 1
ATOM 651 O O . PRO A 1 84 ? 39.412 -7.281 -53.313 1.00 52.41 84 PRO A O 1
ATOM 654 N N . TRP A 1 85 ? 39.877 -5.190 -52.684 1.00 63.84 85 TRP A N 1
ATOM 655 C CA . TRP A 1 85 ? 40.160 -4.779 -54.059 1.00 63.84 85 TRP A CA 1
ATOM 656 C 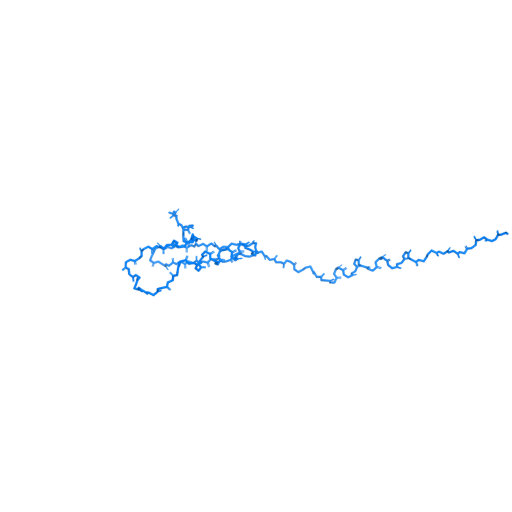C . TRP A 1 85 ? 41.610 -5.159 -54.403 1.00 63.84 85 TRP A C 1
ATOM 658 O O . TRP A 1 85 ? 42.555 -4.402 -54.187 1.00 63.84 85 TRP A O 1
ATOM 668 N N . ARG A 1 86 ? 41.798 -6.391 -54.892 1.00 54.66 86 ARG A N 1
ATOM 669 C CA . ARG A 1 86 ? 42.979 -6.813 -55.658 1.00 54.66 86 ARG A CA 1
ATOM 670 C C . ARG A 1 86 ? 42.546 -7.608 -56.893 1.00 54.66 86 ARG A C 1
ATOM 672 O O . ARG A 1 86 ? 41.977 -8.684 -56.749 1.00 54.66 86 ARG A O 1
ATOM 679 N N . ARG A 1 87 ? 43.007 -7.103 -58.047 1.00 48.12 87 ARG A N 1
ATOM 680 C CA . ARG A 1 87 ? 43.098 -7.673 -59.413 1.00 48.12 87 ARG A CA 1
ATOM 681 C C . ARG A 1 87 ? 41.977 -7.333 -60.405 1.00 48.12 87 ARG A C 1
ATOM 683 O O . ARG A 1 87 ? 40.957 -8.004 -60.465 1.00 48.12 87 ARG A O 1
ATOM 690 N N . SER A 1 88 ? 42.276 -6.382 -61.287 1.00 41.62 88 SER A N 1
ATOM 691 C CA . SER A 1 88 ? 42.475 -6.586 -62.740 1.00 41.62 88 SER A CA 1
ATOM 692 C C . SER A 1 88 ? 43.307 -5.385 -63.233 1.00 41.62 88 SER A C 1
ATOM 694 O O . SER A 1 88 ? 43.061 -4.282 -62.767 1.00 41.62 88 SER A O 1
ATOM 696 N N . GLY A 1 89 ? 44.379 -5.478 -64.017 1.00 51.31 89 GLY A N 1
ATOM 697 C CA . GLY A 1 89 ? 44.804 -6.560 -64.891 1.00 51.31 89 GLY A CA 1
ATOM 698 C C . GLY A 1 89 ? 44.136 -6.467 -66.258 1.00 51.31 89 GLY A C 1
ATOM 699 O O . GLY A 1 89 ? 43.383 -7.376 -66.559 1.00 51.31 89 GLY A O 1
ATOM 700 N N . GLU A 1 90 ? 44.340 -5.363 -66.988 1.00 45.31 90 GLU A N 1
ATOM 701 C CA . GLU A 1 90 ? 44.678 -5.262 -68.429 1.00 45.31 90 GLU A CA 1
ATOM 702 C C . GLU A 1 90 ? 44.819 -3.786 -68.833 1.00 45.31 90 GLU A C 1
ATOM 704 O O . GLU A 1 90 ? 44.035 -2.953 -68.321 1.00 45.31 90 GLU A O 1
#

Secondary structure (DSSP, 8-state):
---TTGGGSTT-----TT--S----S-HHHHHHHHHHHTT-EEEEEEETTTEEEEEEE--------HHHHHHTTGGGSTT----------

Foldseek 3Di:
DDDPVQLLDQQDDDDDPPDPDPDDSSCPNVVVQVVLVVQVWGKDKDADPPPGIDIDRGHDDPDPPPCVVVVVVPPPPPPPPCDDPDDDDD